Protein AF-A0A7V4KD65-F1 (afdb_monomer_lite)

Foldseek 3Di:
DEEAAEEQDDPHEDAECAAYEYAEEYQYEYEHNCNPAQAGKYKHQKYDHQWYHGHPEIDGDRDIGNGIWIFGDDPRHTDIDDDPCDDPHDRDD

Sequence (93 aa):
DVILVGNLHAGAEIVAGGSVVIFGRCQGTVRAGINEGRESVIIALSFEAPFVQISDLKGTFTEKFNHPVVLHVKAGRIEVGKYDSKIGGIELG

pLDDT: mean 91.79, std 14.56, range [46.72, 98.81]

Structure (mmCIF, N/CA/C/O backbone):
data_AF-A0A7V4KD65-F1
#
_entry.id   AF-A0A7V4KD65-F1
#
loop_
_atom_site.group_PDB
_atom_site.id
_atom_site.type_symbol
_atom_site.label_atom_id
_atom_site.label_alt_id
_atom_site.label_comp_id
_atom_site.label_asym_id
_atom_site.label_entity_id
_atom_site.label_seq_id
_atom_site.pdbx_PDB_ins_code
_atom_site.Cartn_x
_atom_site.Cartn_y
_atom_site.Cartn_z
_atom_site.occupancy
_atom_site.B_iso_or_equiv
_atom_site.auth_seq_id
_atom_site.auth_comp_id
_atom_site.auth_asym_id
_atom_site.auth_atom_id
_atom_site.pdbx_PDB_model_num
ATOM 1 N N . ASP A 1 1 ? -10.058 -9.127 -0.139 1.00 98.12 1 ASP A N 1
ATOM 2 C CA . ASP A 1 1 ? -8.628 -8.731 -0.237 1.00 98.12 1 ASP A CA 1
ATOM 3 C C . ASP A 1 1 ? -7.982 -9.124 -1.562 1.00 98.12 1 ASP A C 1
ATOM 5 O O . ASP A 1 1 ? -8.569 -9.893 -2.319 1.00 98.12 1 ASP A O 1
ATOM 9 N N . VAL A 1 2 ? -6.774 -8.611 -1.824 1.00 98.62 2 VAL A N 1
ATOM 10 C CA . VAL A 1 2 ? -5.872 -9.017 -2.921 1.00 98.62 2 VAL A CA 1
ATOM 11 C C . VAL A 1 2 ? -4.438 -9.125 -2.392 1.00 98.62 2 VAL A C 1
ATOM 13 O O . VAL A 1 2 ? -3.974 -8.246 -1.668 1.00 98.62 2 VAL A O 1
ATOM 16 N N . ILE A 1 3 ? -3.712 -10.172 -2.797 1.00 98.62 3 ILE A N 1
ATOM 17 C CA . ILE A 1 3 ? -2.274 -10.317 -2.536 1.00 98.62 3 ILE A CA 1
ATOM 18 C C . ILE A 1 3 ? -1.537 -10.396 -3.874 1.00 98.62 3 ILE A C 1
ATOM 20 O O . ILE A 1 3 ? -1.808 -11.281 -4.684 1.00 98.62 3 ILE A O 1
ATOM 24 N N . LEU A 1 4 ? -0.591 -9.484 -4.089 1.00 98.56 4 LEU A N 1
ATOM 25 C CA . LEU A 1 4 ? 0.354 -9.519 -5.200 1.00 98.56 4 LEU A CA 1
ATOM 26 C C . LEU A 1 4 ? 1.702 -10.041 -4.702 1.00 98.56 4 LEU A C 1
ATOM 28 O O . LEU A 1 4 ? 2.372 -9.391 -3.900 1.00 98.56 4 LEU A O 1
ATOM 32 N N . VAL A 1 5 ? 2.128 -11.187 -5.229 1.00 98.31 5 VAL A N 1
ATOM 33 C CA . VAL A 1 5 ? 3.495 -11.690 -5.057 1.00 98.31 5 VAL A CA 1
ATOM 34 C C . VAL A 1 5 ? 4.339 -11.160 -6.212 1.00 98.31 5 VAL A C 1
ATOM 36 O O . VAL A 1 5 ? 4.299 -11.697 -7.317 1.00 98.31 5 VAL A O 1
ATOM 39 N N . GLY A 1 6 ? 5.055 -10.063 -5.971 1.00 97.56 6 GLY A N 1
ATOM 40 C CA . GLY A 1 6 ? 5.830 -9.360 -6.990 1.00 97.56 6 GLY A CA 1
ATOM 41 C C . GLY A 1 6 ? 5.677 -7.844 -6.902 1.00 97.56 6 GLY A C 1
ATOM 42 O O . GLY A 1 6 ? 5.282 -7.294 -5.876 1.00 97.56 6 GLY A O 1
ATOM 43 N N . ASN A 1 7 ? 6.011 -7.161 -7.996 1.00 98.69 7 ASN A N 1
ATOM 44 C CA . ASN A 1 7 ? 6.015 -5.702 -8.065 1.00 98.69 7 ASN A CA 1
ATOM 45 C C . ASN A 1 7 ? 4.777 -5.175 -8.790 1.00 98.69 7 ASN A C 1
ATOM 47 O O . ASN A 1 7 ? 4.354 -5.735 -9.801 1.00 98.69 7 ASN A O 1
ATOM 51 N N . LEU A 1 8 ? 4.253 -4.046 -8.316 1.00 98.62 8 LEU A N 1
ATOM 52 C CA . LEU A 1 8 ? 3.244 -3.265 -9.019 1.00 98.62 8 LEU A CA 1
ATOM 53 C C . LEU A 1 8 ? 3.936 -2.103 -9.733 1.00 98.62 8 LEU A C 1
ATOM 55 O O . LEU A 1 8 ? 4.224 -1.075 -9.120 1.00 98.62 8 LEU A O 1
ATOM 59 N N . HIS A 1 9 ? 4.233 -2.273 -11.018 1.00 98.50 9 HIS A N 1
ATOM 60 C CA . HIS A 1 9 ? 4.939 -1.266 -11.811 1.00 98.50 9 HIS A CA 1
ATOM 61 C C . HIS A 1 9 ? 4.103 -0.006 -12.073 1.00 98.50 9 HIS A C 1
ATOM 63 O O . HIS A 1 9 ? 2.876 -0.007 -11.967 1.00 98.50 9 HIS A O 1
ATOM 69 N N . ALA A 1 10 ? 4.784 1.084 -12.436 1.00 98.06 10 ALA A N 1
ATOM 70 C CA . ALA A 1 10 ? 4.129 2.321 -12.845 1.00 98.06 10 ALA A CA 1
ATOM 71 C C . ALA A 1 10 ? 3.175 2.062 -14.027 1.00 98.06 10 ALA A C 1
ATOM 73 O O . ALA A 1 10 ? 3.514 1.338 -14.961 1.00 98.06 10 ALA A O 1
ATOM 74 N N . GLY A 1 11 ? 1.978 2.646 -13.971 1.00 96.75 11 GLY A N 1
ATOM 75 C CA . GLY A 1 11 ? 0.915 2.427 -14.958 1.00 96.75 11 GLY A CA 1
ATOM 76 C C . GLY A 1 11 ? 0.025 1.206 -14.693 1.00 96.75 11 GLY A C 1
ATOM 77 O O . GLY A 1 11 ? -1.038 1.114 -15.297 1.00 96.75 11 GLY A O 1
ATOM 78 N N . ALA A 1 12 ? 0.400 0.306 -13.776 1.00 98.19 12 ALA A N 1
ATOM 79 C CA . ALA A 1 12 ? -0.480 -0.771 -13.327 1.00 98.19 12 ALA A CA 1
ATOM 80 C C . ALA A 1 12 ? -1.445 -0.294 -12.226 1.00 98.19 12 ALA A C 1
ATOM 82 O O . ALA A 1 12 ? -1.151 0.656 -11.490 1.00 98.19 12 ALA A O 1
ATOM 83 N N . GLU A 1 13 ? -2.583 -0.977 -12.092 1.00 98.38 13 GLU A N 1
ATOM 84 C CA . GLU A 1 13 ? -3.604 -0.682 -11.085 1.00 98.38 13 GLU A CA 1
ATOM 85 C C . GLU A 1 13 ? -4.104 -1.963 -10.402 1.00 98.38 13 GLU A C 1
ATOM 87 O O . GLU A 1 13 ? -4.324 -2.983 -11.056 1.00 98.38 13 GLU A O 1
ATOM 92 N N . ILE A 1 14 ? -4.299 -1.895 -9.081 1.00 98.62 14 ILE A N 1
ATOM 93 C CA . ILE A 1 14 ? -5.042 -2.892 -8.299 1.00 98.62 14 ILE A CA 1
ATOM 94 C C . ILE A 1 14 ? -6.287 -2.223 -7.721 1.00 98.62 14 ILE A C 1
ATOM 96 O O . ILE A 1 14 ? -6.186 -1.178 -7.075 1.00 98.62 14 ILE A O 1
ATOM 100 N N . VAL A 1 15 ? -7.444 -2.864 -7.891 1.00 98.62 15 VAL A N 1
ATOM 101 C CA . VAL A 1 15 ? -8.709 -2.480 -7.253 1.00 98.62 15 VAL A CA 1
ATOM 102 C C . VAL A 1 15 ? -9.226 -3.660 -6.435 1.00 98.62 15 VAL A C 1
ATOM 104 O O . VAL A 1 15 ? -9.414 -4.749 -6.975 1.00 98.62 15 VAL A O 1
ATOM 107 N N . ALA A 1 16 ? -9.449 -3.454 -5.138 1.00 98.69 16 ALA A N 1
ATOM 108 C CA . ALA A 1 16 ? -9.873 -4.493 -4.206 1.00 98.69 16 ALA A CA 1
ATOM 109 C C . ALA A 1 16 ? -11.030 -4.029 -3.311 1.00 98.69 16 ALA A C 1
ATOM 111 O O . ALA A 1 16 ? -11.049 -2.904 -2.810 1.00 98.69 16 ALA A O 1
ATOM 112 N N . GLY A 1 17 ? -11.983 -4.935 -3.065 1.00 98.56 17 GLY A N 1
ATOM 113 C CA . GLY A 1 17 ? -13.071 -4.715 -2.105 1.00 98.56 17 GLY A CA 1
ATOM 114 C C . GLY A 1 17 ? -12.585 -4.554 -0.661 1.00 98.56 17 GLY A C 1
ATOM 115 O O . GLY A 1 17 ? -13.170 -3.769 0.078 1.00 98.56 17 GLY A O 1
ATOM 116 N N . GLY A 1 18 ? -11.503 -5.252 -0.309 1.00 98.44 18 GLY A N 1
ATOM 117 C CA . GLY A 1 18 ? -10.852 -5.221 1.003 1.00 98.44 18 GLY A CA 1
ATOM 118 C C . GLY A 1 18 ? -9.426 -4.681 0.928 1.00 98.44 18 GLY A C 1
ATOM 119 O O . GLY A 1 18 ? -9.118 -3.819 0.099 1.00 98.44 18 GLY A O 1
ATOM 120 N N . SER A 1 19 ? -8.542 -5.227 1.752 1.00 98.69 19 SER A N 1
ATOM 121 C CA . SER A 1 19 ? -7.132 -4.843 1.840 1.00 98.69 19 SER A CA 1
ATOM 122 C C . SER A 1 19 ? -6.296 -5.337 0.656 1.00 98.69 19 SER A C 1
ATOM 124 O O . SER A 1 19 ? -6.655 -6.286 -0.053 1.00 98.69 19 SER A O 1
ATOM 126 N N . VAL A 1 20 ? -5.146 -4.692 0.452 1.00 98.81 20 VAL A N 1
ATOM 127 C CA . VAL A 1 20 ? -4.165 -5.045 -0.582 1.00 98.81 20 VAL A CA 1
ATOM 128 C C . VAL A 1 20 ? -2.798 -5.261 0.054 1.00 98.81 20 VAL A C 1
ATOM 130 O O . VAL A 1 20 ? -2.290 -4.391 0.757 1.00 98.81 20 VAL A O 1
ATOM 133 N N . VAL A 1 21 ? -2.165 -6.396 -0.237 1.00 98.62 21 VAL A N 1
ATOM 134 C CA . VAL A 1 21 ? -0.771 -6.665 0.144 1.00 98.62 21 VAL A CA 1
ATOM 135 C C . VAL A 1 21 ? 0.069 -6.839 -1.112 1.00 98.62 21 VAL A C 1
ATOM 137 O O . VAL A 1 21 ? -0.221 -7.689 -1.949 1.00 98.62 21 VAL A O 1
ATOM 140 N N . ILE A 1 22 ? 1.129 -6.049 -1.236 1.00 98.69 22 ILE A N 1
ATOM 141 C CA . ILE A 1 22 ? 2.115 -6.123 -2.310 1.00 98.69 22 ILE A CA 1
ATOM 142 C C . ILE A 1 22 ? 3.417 -6.608 -1.689 1.00 98.69 22 ILE A C 1
ATOM 144 O O . ILE A 1 22 ? 4.130 -5.867 -1.010 1.00 98.69 22 ILE A O 1
ATOM 148 N N . PHE A 1 23 ? 3.746 -7.871 -1.931 1.00 97.38 23 PHE A N 1
ATOM 149 C CA . PHE A 1 23 ? 4.985 -8.486 -1.469 1.00 97.38 23 PHE A CA 1
ATOM 150 C C . PHE A 1 23 ? 6.153 -8.100 -2.397 1.00 97.38 23 PHE A C 1
ATOM 152 O O . PHE A 1 23 ? 6.795 -8.943 -3.020 1.00 97.38 23 PHE A O 1
ATOM 159 N N . GLY A 1 24 ? 6.376 -6.791 -2.538 1.00 97.12 24 GLY A N 1
ATOM 160 C CA . GLY A 1 24 ? 7.341 -6.188 -3.453 1.00 97.12 24 GLY A CA 1
ATOM 161 C C . GLY A 1 24 ? 7.227 -4.663 -3.502 1.00 97.12 24 GLY A C 1
ATOM 162 O O . GLY A 1 24 ? 6.767 -4.027 -2.548 1.00 97.12 24 GLY A O 1
ATOM 163 N N . ARG A 1 25 ? 7.669 -4.071 -4.616 1.00 98.44 25 ARG A N 1
ATOM 164 C CA . ARG A 1 25 ? 7.666 -2.618 -4.839 1.00 98.44 25 ARG A CA 1
ATOM 165 C C . ARG A 1 25 ? 6.340 -2.142 -5.430 1.00 98.44 25 ARG A C 1
ATOM 167 O O . ARG A 1 25 ? 5.898 -2.659 -6.4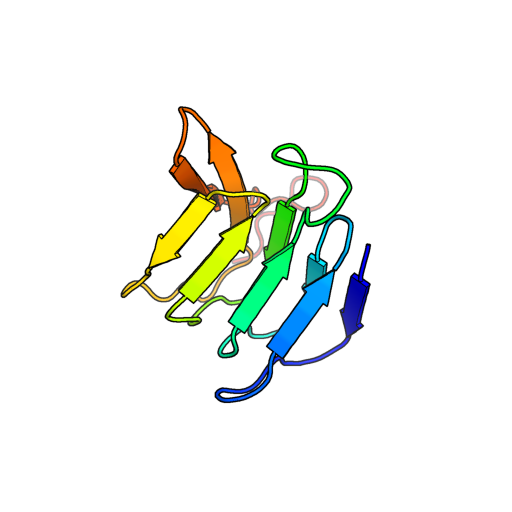55 1.00 98.44 25 ARG A O 1
ATOM 174 N N . CYS A 1 26 ? 5.757 -1.107 -4.836 1.00 98.62 26 CYS A N 1
ATOM 175 C CA . CYS A 1 26 ? 4.538 -0.452 -5.299 1.00 98.62 26 CYS A CA 1
ATOM 176 C C . CYS A 1 26 ? 4.852 0.893 -5.973 1.00 98.62 26 CYS A C 1
ATOM 178 O O . CYS A 1 26 ? 5.184 1.860 -5.295 1.00 98.62 26 CYS A O 1
ATOM 180 N N . GLN A 1 27 ? 4.731 0.957 -7.298 1.00 98.44 27 GLN A N 1
ATOM 181 C CA . GLN A 1 27 ? 4.853 2.173 -8.120 1.00 98.44 27 GLN A CA 1
ATOM 182 C C . GLN A 1 27 ? 3.528 2.542 -8.813 1.00 98.44 27 GLN A C 1
ATOM 184 O O . GLN A 1 27 ? 3.335 3.691 -9.208 1.00 98.44 27 GLN A O 1
ATOM 189 N N . GLY A 1 28 ? 2.639 1.562 -9.005 1.00 98.31 28 GLY A N 1
ATOM 190 C CA . GLY A 1 28 ? 1.320 1.737 -9.613 1.00 98.31 28 GLY A CA 1
ATOM 191 C C . GLY A 1 28 ? 0.249 2.251 -8.648 1.00 98.31 28 GLY A C 1
ATOM 192 O O . GLY A 1 28 ? 0.521 2.559 -7.491 1.00 98.31 28 GLY A O 1
ATOM 193 N N . THR A 1 29 ? -0.986 2.343 -9.138 1.00 98.50 29 THR A N 1
ATOM 194 C CA . THR A 1 29 ? -2.137 2.820 -8.356 1.00 98.50 29 THR A CA 1
ATOM 195 C C . THR A 1 29 ? -2.776 1.680 -7.568 1.00 98.50 29 THR A C 1
ATOM 197 O O . THR A 1 29 ? -2.992 0.593 -8.101 1.00 98.50 29 THR A O 1
ATOM 200 N N . VAL A 1 30 ? -3.135 1.936 -6.310 1.00 98.75 30 VAL A N 1
ATOM 201 C CA . VAL A 1 30 ? -3.865 0.972 -5.476 1.00 98.75 30 VAL A CA 1
ATOM 202 C C . VAL A 1 30 ? -5.148 1.600 -4.952 1.00 98.75 30 VAL A C 1
ATOM 204 O O . VAL A 1 30 ? -5.112 2.674 -4.348 1.00 98.75 30 VAL A O 1
ATOM 207 N N . ARG A 1 31 ? -6.275 0.916 -5.159 1.00 98.75 31 ARG A N 1
ATOM 208 C CA . ARG A 1 31 ? -7.577 1.242 -4.567 1.00 98.75 31 ARG A CA 1
ATOM 209 C C . ARG A 1 31 ? -8.044 0.073 -3.707 1.00 98.75 31 ARG A C 1
ATOM 211 O O . ARG A 1 31 ? -8.380 -0.983 -4.237 1.00 98.75 31 ARG A O 1
ATOM 218 N N . ALA A 1 32 ? -8.047 0.264 -2.396 1.00 98.81 32 ALA A N 1
ATOM 219 C CA . ALA A 1 32 ? -8.465 -0.728 -1.411 1.00 98.81 32 ALA A CA 1
ATOM 220 C C . ALA A 1 32 ? -9.761 -0.300 -0.709 1.00 98.81 32 ALA A C 1
ATOM 222 O O . ALA A 1 32 ? -10.161 0.868 -0.767 1.00 98.81 32 ALA A O 1
ATOM 223 N N . GLY A 1 33 ? -10.408 -1.239 -0.023 1.00 98.44 33 GLY A N 1
ATOM 224 C CA . GLY A 1 33 ? -11.576 -0.959 0.812 1.00 98.44 33 GLY A CA 1
ATOM 225 C C . GLY A 1 33 ? -12.795 -0.460 0.043 1.00 98.44 33 GLY A C 1
ATOM 226 O O . GLY A 1 33 ? -13.582 0.300 0.601 1.00 98.44 33 GLY A O 1
ATOM 227 N N . ILE A 1 34 ? -12.959 -0.848 -1.229 1.00 98.00 34 ILE A N 1
ATOM 228 C CA . ILE A 1 34 ? -14.126 -0.441 -2.034 1.00 98.00 34 ILE A CA 1
ATOM 229 C C . ILE A 1 34 ? -15.442 -0.924 -1.399 1.00 98.00 34 ILE A C 1
ATOM 231 O O . ILE A 1 34 ? -16.443 -0.216 -1.475 1.00 98.00 34 ILE A O 1
ATOM 235 N N . ASN A 1 35 ? -15.425 -2.088 -0.739 1.00 97.12 35 ASN A N 1
ATOM 236 C CA . ASN A 1 35 ? -16.589 -2.666 -0.063 1.00 97.12 35 ASN A CA 1
ATOM 237 C C . ASN A 1 35 ? -16.434 -2.656 1.465 1.00 97.12 35 ASN A C 1
ATOM 239 O O . ASN A 1 35 ? -17.384 -2.348 2.176 1.00 97.12 35 ASN A O 1
ATOM 243 N N . GLU A 1 36 ? -15.247 -2.993 1.975 1.00 96.69 36 GLU A N 1
ATOM 244 C CA . GLU A 1 36 ? -14.984 -3.144 3.416 1.00 96.69 36 GLU A CA 1
ATOM 245 C C . GLU A 1 36 ? -14.674 -1.808 4.113 1.00 96.69 36 GLU A C 1
ATOM 247 O O . GLU A 1 36 ? -14.611 -1.728 5.339 1.00 96.69 36 GLU A O 1
ATOM 252 N N . GLY A 1 37 ? -14.531 -0.729 3.341 1.00 96.75 37 GLY A N 1
ATOM 253 C CA . GLY A 1 37 ? -14.433 0.623 3.864 1.00 96.75 37 GLY A CA 1
ATOM 254 C C . GLY A 1 37 ? -13.071 0.956 4.473 1.00 96.75 37 GLY A C 1
ATOM 255 O O . GLY A 1 37 ? -12.023 0.446 4.076 1.00 96.75 37 GLY A O 1
ATOM 256 N N . ARG A 1 38 ? -13.080 1.909 5.410 1.00 97.81 38 ARG A N 1
ATOM 257 C CA . ARG A 1 38 ? -11.874 2.595 5.908 1.00 97.81 38 ARG A CA 1
ATOM 258 C C . ARG A 1 38 ? -10.967 1.736 6.799 1.00 97.81 38 ARG A C 1
ATOM 260 O O . ARG A 1 38 ? -9.848 2.157 7.063 1.00 97.81 38 ARG A O 1
ATOM 267 N N . GLU A 1 39 ? -11.427 0.560 7.222 1.00 96.62 39 GLU A N 1
ATOM 268 C CA . GLU A 1 39 ? -10.628 -0.411 7.987 1.00 96.62 39 GLU A CA 1
ATOM 269 C C . GLU A 1 39 ? -9.633 -1.184 7.099 1.00 96.62 39 GLU A C 1
ATOM 271 O O . GLU A 1 39 ? -8.708 -1.819 7.602 1.00 96.62 39 GLU A O 1
ATOM 276 N N . SER A 1 40 ? -9.797 -1.133 5.770 1.00 98.25 40 SER A N 1
ATOM 277 C CA . SER A 1 40 ? -8.860 -1.760 4.835 1.00 98.25 40 SER A CA 1
ATOM 278 C C . SER A 1 40 ? -7.495 -1.074 4.831 1.00 98.25 40 SER A C 1
ATOM 280 O O . SER A 1 40 ? -7.381 0.144 4.986 1.00 98.25 40 SER A O 1
ATOM 282 N N . VAL A 1 41 ? -6.453 -1.857 4.563 1.00 98.25 41 VAL A N 1
ATOM 283 C CA . VAL A 1 41 ? -5.066 -1.378 4.514 1.00 98.25 41 VAL A CA 1
ATOM 284 C C . VAL A 1 41 ? -4.399 -1.688 3.180 1.00 98.25 41 VAL A C 1
ATOM 286 O O . VAL A 1 41 ? -4.811 -2.590 2.445 1.00 98.25 41 VAL A O 1
ATOM 289 N N . ILE A 1 42 ? -3.336 -0.945 2.876 1.00 98.50 42 ILE A N 1
ATOM 290 C CA . ILE A 1 42 ? -2.420 -1.249 1.774 1.00 98.50 42 ILE A CA 1
ATOM 291 C C . ILE A 1 42 ? -1.036 -1.494 2.369 1.00 98.50 42 ILE A C 1
ATOM 293 O O . ILE A 1 42 ? -0.485 -0.620 3.033 1.00 98.50 42 ILE A O 1
ATOM 297 N N . ILE A 1 43 ? -0.464 -2.669 2.124 1.00 98.19 43 ILE A N 1
ATOM 298 C CA . ILE A 1 43 ? 0.866 -3.048 2.612 1.00 98.19 43 ILE A CA 1
ATOM 299 C C . ILE A 1 43 ? 1.798 -3.209 1.416 1.00 98.19 43 ILE A C 1
ATOM 301 O O . ILE A 1 43 ? 1.436 -3.868 0.443 1.00 98.19 43 ILE A O 1
ATOM 305 N N . ALA A 1 44 ? 2.999 -2.639 1.486 1.00 97.50 44 ALA A N 1
ATOM 306 C CA . ALA A 1 44 ? 4.038 -2.835 0.476 1.00 97.50 44 ALA A CA 1
ATOM 307 C C . ALA A 1 44 ? 5.416 -2.970 1.131 1.00 97.50 44 ALA A C 1
ATOM 309 O O . ALA A 1 44 ? 5.677 -2.315 2.137 1.00 97.50 44 ALA A O 1
ATOM 310 N N . LEU A 1 45 ? 6.311 -3.779 0.550 1.00 96.38 45 LEU A N 1
ATOM 311 C CA . LEU A 1 45 ? 7.705 -3.887 1.018 1.00 96.38 45 LEU A CA 1
ATOM 312 C C . LEU A 1 45 ? 8.547 -2.662 0.629 1.00 96.38 45 LEU A C 1
ATOM 314 O O . LEU A 1 45 ? 9.546 -2.364 1.275 1.00 96.38 45 LEU A O 1
ATOM 318 N N . SER A 1 46 ? 8.142 -1.959 -0.430 1.00 96.31 46 SER A N 1
ATOM 319 C CA . SER A 1 46 ? 8.635 -0.633 -0.798 1.00 96.31 46 SER A CA 1
ATOM 320 C C . SER A 1 46 ? 7.526 0.138 -1.514 1.00 96.31 46 SER A C 1
ATOM 322 O O . SER A 1 46 ? 6.765 -0.444 -2.291 1.00 96.31 46 SER A O 1
ATOM 324 N N . PHE A 1 47 ? 7.430 1.441 -1.268 1.00 97.75 47 PHE A N 1
ATOM 325 C CA . PHE A 1 47 ? 6.356 2.295 -1.761 1.00 97.75 47 PHE A CA 1
ATOM 326 C C . PHE A 1 47 ? 6.912 3.544 -2.451 1.00 97.75 47 PHE A C 1
ATOM 328 O O . PHE A 1 47 ? 7.643 4.330 -1.854 1.00 97.75 47 PHE A O 1
ATOM 335 N N . GLU A 1 48 ? 6.542 3.728 -3.715 1.00 98.06 48 GLU A N 1
ATOM 336 C CA . GLU A 1 48 ? 6.866 4.886 -4.559 1.00 98.06 48 GLU A CA 1
ATOM 337 C C . GLU A 1 48 ? 5.632 5.367 -5.349 1.00 98.06 48 GLU A C 1
ATOM 339 O O . GLU A 1 48 ? 5.762 6.142 -6.297 1.00 98.06 48 GLU A O 1
ATOM 344 N N . ALA A 1 49 ? 4.439 4.858 -5.021 1.00 97.81 49 ALA A N 1
ATOM 345 C CA . ALA A 1 49 ? 3.227 5.157 -5.765 1.00 97.81 49 ALA A CA 1
ATOM 346 C C . ALA A 1 49 ? 2.800 6.614 -5.534 1.00 97.81 49 ALA A C 1
ATOM 348 O O . ALA A 1 49 ? 2.671 7.037 -4.384 1.00 97.81 49 ALA A O 1
ATOM 349 N N . PRO A 1 50 ? 2.513 7.381 -6.602 1.00 95.38 50 PRO A N 1
ATOM 350 C CA . PRO A 1 50 ? 2.134 8.783 -6.462 1.00 95.38 50 PRO A CA 1
ATOM 351 C C . PRO A 1 50 ? 0.725 8.948 -5.882 1.00 95.38 50 PRO A C 1
ATOM 353 O O . PRO A 1 50 ? 0.394 10.014 -5.371 1.00 95.38 50 PRO A O 1
ATOM 356 N N . PHE A 1 51 ? -0.113 7.913 -5.974 1.00 98.12 51 PHE A N 1
ATOM 357 C CA . PHE A 1 51 ? -1.518 7.961 -5.599 1.00 98.12 51 PHE A CA 1
ATOM 358 C C . PHE A 1 51 ? -2.006 6.615 -5.057 1.00 98.12 51 PHE A C 1
ATOM 360 O O . PHE A 1 51 ? -1.728 5.565 -5.641 1.00 98.12 51 PHE A O 1
ATOM 367 N N . VAL A 1 52 ? -2.808 6.663 -3.992 1.00 98.38 52 VAL A N 1
ATOM 368 C CA . VAL A 1 52 ? -3.622 5.530 -3.530 1.00 98.38 52 VAL A CA 1
ATOM 369 C C . VAL A 1 52 ? -5.012 5.981 -3.084 1.00 98.38 52 VAL A C 1
ATOM 371 O O . VAL A 1 52 ? -5.250 7.159 -2.803 1.00 98.38 52 VAL A O 1
ATOM 374 N N . GLN A 1 53 ? -5.927 5.024 -2.972 1.00 98.75 53 GLN A N 1
ATOM 375 C CA . GLN A 1 53 ? -7.255 5.207 -2.401 1.00 98.75 53 GLN A CA 1
ATOM 376 C C . GLN A 1 53 ? -7.551 4.107 -1.376 1.00 98.75 53 GLN A C 1
ATOM 378 O O . GLN A 1 53 ? -7.283 2.933 -1.635 1.00 98.75 53 GLN A O 1
ATOM 383 N N . ILE A 1 54 ? -8.152 4.484 -0.247 1.00 98.69 54 ILE A N 1
ATOM 384 C CA . ILE A 1 54 ? -8.748 3.554 0.719 1.00 98.69 54 ILE A CA 1
ATOM 385 C C . ILE A 1 54 ? -10.174 4.030 0.990 1.00 98.69 54 ILE A C 1
ATOM 387 O O . ILE A 1 54 ? -10.365 5.139 1.498 1.00 98.69 54 ILE A O 1
ATOM 391 N N . SER A 1 55 ? -11.172 3.212 0.649 1.00 98.38 55 SER A N 1
ATOM 392 C CA . SER A 1 55 ? -12.587 3.604 0.697 1.00 98.38 55 SER A CA 1
ATOM 393 C C . SER A 1 55 ? -12.820 4.881 -0.124 1.00 98.38 55 SER A C 1
ATOM 395 O O . SER A 1 55 ? -12.552 4.921 -1.322 1.00 98.38 55 SER A O 1
ATOM 397 N N . ASP A 1 56 ? -13.278 5.950 0.508 1.00 98.12 56 ASP A N 1
ATOM 398 C CA . ASP A 1 56 ? -13.586 7.255 -0.062 1.00 98.12 56 ASP A CA 1
ATOM 399 C C . ASP A 1 56 ? -12.409 8.242 0.022 1.00 98.12 56 ASP A C 1
ATOM 401 O O . ASP A 1 56 ? -12.461 9.326 -0.564 1.00 98.12 56 ASP A O 1
ATOM 405 N N . LEU A 1 57 ? -11.330 7.872 0.717 1.00 98.44 57 LEU A N 1
ATOM 406 C CA . LEU A 1 57 ? -10.168 8.727 0.930 1.00 98.44 57 LEU A CA 1
ATOM 407 C C . LEU A 1 57 ? -9.113 8.504 -0.148 1.00 98.44 57 LEU A C 1
ATOM 409 O O . LEU A 1 57 ? -8.771 7.376 -0.496 1.00 98.44 57 LEU A O 1
ATOM 413 N N . LYS A 1 58 ? -8.565 9.611 -0.646 1.00 98.25 58 LYS A N 1
ATOM 414 C CA . LYS A 1 58 ? -7.505 9.647 -1.653 1.00 98.25 58 LYS A CA 1
ATOM 415 C C . LYS A 1 58 ? -6.237 10.210 -1.024 1.00 98.25 58 LYS A C 1
ATOM 417 O O . LYS A 1 58 ? -6.293 11.237 -0.351 1.00 98.25 58 LYS A O 1
ATOM 422 N N . GLY A 1 59 ? -5.110 9.551 -1.257 1.00 97.19 59 GLY A N 1
ATOM 423 C CA . GLY A 1 59 ? -3.791 9.978 -0.799 1.00 97.19 59 GLY A CA 1
ATOM 424 C C . GLY A 1 59 ? -2.878 10.235 -1.989 1.00 97.19 59 GLY A C 1
ATOM 425 O O . GLY A 1 59 ? -2.903 9.485 -2.961 1.00 97.19 59 GLY A O 1
ATOM 426 N N . THR A 1 60 ? -2.089 11.304 -1.921 1.00 97.00 60 THR A N 1
ATOM 427 C CA . THR A 1 60 ? -1.040 11.622 -2.899 1.00 97.00 60 THR A CA 1
ATOM 428 C C . THR A 1 60 ? 0.290 11.686 -2.168 1.00 97.00 60 THR A C 1
ATOM 430 O O . THR A 1 60 ? 0.353 12.253 -1.077 1.00 97.00 60 THR A O 1
ATOM 433 N N . PHE A 1 61 ? 1.332 11.104 -2.751 1.00 95.19 61 PHE A N 1
ATOM 434 C CA . PHE A 1 61 ? 2.626 10.933 -2.097 1.00 95.19 61 PHE A CA 1
ATOM 435 C C . PHE A 1 61 ? 3.754 11.378 -3.024 1.00 95.19 61 PHE A C 1
ATOM 437 O O . PHE A 1 61 ? 3.749 11.089 -4.219 1.00 95.19 61 PHE A O 1
ATOM 444 N N . THR A 1 62 ? 4.733 12.077 -2.457 1.00 93.94 62 THR A N 1
ATOM 445 C CA . THR A 1 62 ? 6.000 12.423 -3.123 1.00 93.94 62 THR A CA 1
ATOM 446 C C . THR A 1 62 ? 7.192 11.705 -2.495 1.00 93.94 62 THR A C 1
ATOM 448 O O . THR A 1 62 ? 8.246 11.591 -3.116 1.00 93.94 62 THR A O 1
ATOM 451 N N . GLU A 1 63 ? 7.034 11.236 -1.257 1.00 94.19 63 GLU A N 1
ATOM 452 C CA . GLU A 1 63 ? 8.044 10.484 -0.521 1.00 94.19 63 GLU A CA 1
ATOM 453 C C . GLU A 1 63 ? 8.145 9.049 -1.039 1.00 94.19 63 GLU A C 1
ATOM 455 O O . GLU A 1 63 ? 7.164 8.454 -1.492 1.00 94.19 63 GLU A O 1
ATOM 460 N N . LYS A 1 64 ? 9.352 8.489 -0.953 1.00 95.94 64 LYS A N 1
ATOM 461 C CA . LYS A 1 64 ? 9.636 7.101 -1.310 1.00 95.94 64 LYS A CA 1
ATOM 462 C C . LYS A 1 64 ? 10.069 6.348 -0.068 1.00 95.94 64 LYS A C 1
ATOM 464 O O . LYS A 1 64 ? 10.987 6.780 0.625 1.00 95.94 64 LYS A O 1
ATOM 469 N N . PHE A 1 65 ? 9.458 5.195 0.158 1.00 94.94 65 PHE A N 1
ATOM 470 C CA . PHE A 1 65 ? 9.795 4.304 1.258 1.00 94.94 65 PHE A CA 1
ATOM 471 C C . PHE A 1 65 ? 10.464 3.052 0.694 1.00 94.94 65 PHE A C 1
ATOM 473 O O . PHE A 1 65 ? 9.885 2.301 -0.094 1.00 94.94 65 PHE A O 1
ATOM 480 N N . ASN A 1 66 ? 11.713 2.830 1.085 1.00 94.44 66 ASN A N 1
ATOM 481 C CA . ASN A 1 66 ? 12.518 1.661 0.726 1.00 94.44 66 ASN A CA 1
ATOM 482 C C . ASN A 1 66 ? 12.484 0.566 1.809 1.00 94.44 66 ASN A C 1
ATOM 484 O O . ASN A 1 66 ? 13.333 -0.318 1.813 1.00 94.44 66 ASN A O 1
ATOM 488 N N . HIS A 1 67 ? 11.507 0.635 2.710 1.00 91.25 67 HIS A N 1
ATOM 489 C CA . HIS A 1 67 ? 11.233 -0.344 3.755 1.00 91.25 67 HIS A CA 1
ATOM 490 C C . HIS A 1 67 ? 9.735 -0.688 3.760 1.00 91.25 67 HIS A C 1
AT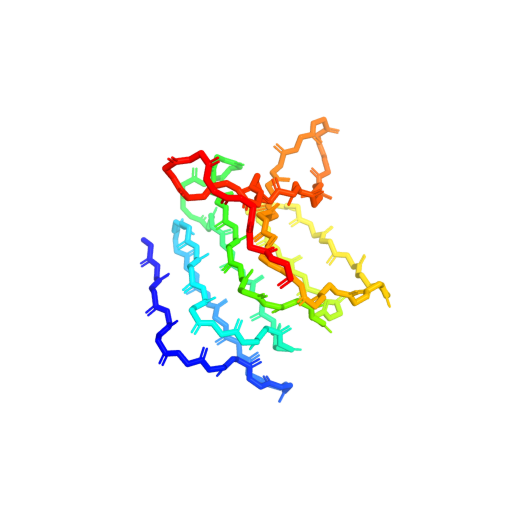OM 492 O O . HIS A 1 67 ? 8.940 0.071 3.191 1.00 91.25 67 HIS A O 1
ATOM 498 N N . PRO A 1 68 ? 9.323 -1.780 4.431 1.00 95.06 68 PRO A N 1
ATOM 499 C CA . PRO A 1 68 ? 7.918 -2.130 4.524 1.00 95.06 68 PRO A CA 1
ATOM 500 C C . PRO A 1 68 ? 7.088 -1.025 5.181 1.00 95.06 68 PRO A C 1
ATOM 502 O O . PRO A 1 68 ? 7.48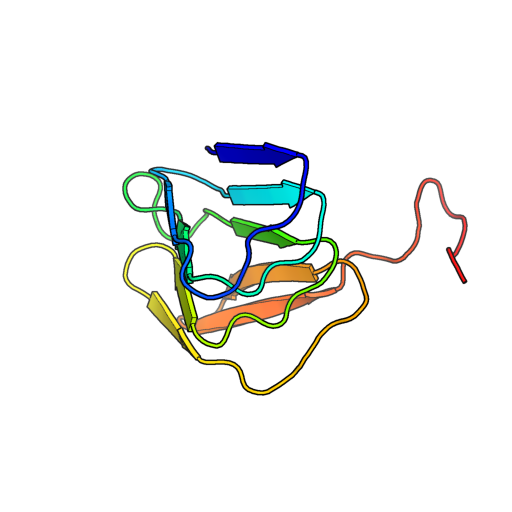8 -0.433 6.191 1.00 95.06 68 PRO A O 1
ATOM 505 N N . VAL A 1 69 ? 5.930 -0.750 4.592 1.00 95.25 69 VAL A N 1
ATOM 506 C CA . VAL A 1 69 ? 4.983 0.266 5.055 1.00 95.25 69 VAL A CA 1
ATOM 507 C C . VAL A 1 69 ? 3.566 -0.277 5.066 1.00 95.25 69 VAL A C 1
ATOM 509 O O . VAL A 1 69 ? 3.204 -1.137 4.259 1.00 95.25 69 VAL A O 1
ATOM 512 N N . VAL A 1 70 ? 2.760 0.278 5.967 1.00 96.94 70 VAL A N 1
ATOM 513 C CA . VAL A 1 70 ? 1.315 0.062 6.017 1.00 96.94 70 VAL A CA 1
ATOM 514 C C . VAL A 1 70 ? 0.639 1.408 5.823 1.00 96.94 70 VAL A C 1
ATOM 516 O O . VAL A 1 70 ? 0.789 2.305 6.648 1.00 96.94 70 VAL A O 1
ATOM 519 N N . LEU A 1 71 ? -0.106 1.562 4.738 1.00 97.75 71 LEU A N 1
ATOM 520 C CA . LEU A 1 71 ? -0.983 2.704 4.538 1.00 97.75 71 LEU A CA 1
ATOM 521 C C . LEU A 1 71 ? -2.352 2.354 5.113 1.00 97.75 71 LEU A C 1
ATOM 523 O O . LEU A 1 71 ? -2.938 1.329 4.755 1.00 97.75 71 LEU A O 1
ATOM 527 N N . HIS A 1 72 ? -2.853 3.206 6.000 1.00 97.56 72 HIS A N 1
ATOM 528 C CA . HIS A 1 72 ? -4.126 2.995 6.680 1.00 97.56 72 HIS A CA 1
ATOM 529 C C . HIS A 1 72 ? -4.833 4.323 6.942 1.00 97.56 72 HIS A C 1
ATOM 531 O O . HIS A 1 72 ? -4.218 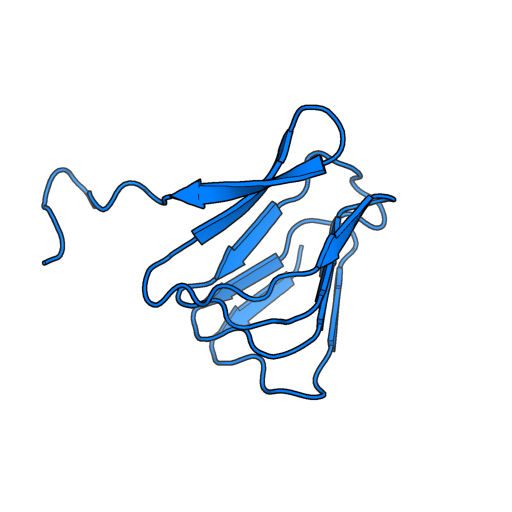5.392 6.926 1.00 97.56 72 HIS A O 1
ATOM 537 N N . VAL A 1 73 ? -6.141 4.265 7.182 1.00 97.56 73 VAL A N 1
ATOM 538 C CA . VAL A 1 73 ? -6.911 5.462 7.515 1.00 97.56 73 VAL A CA 1
ATOM 539 C C . VAL A 1 73 ? -6.746 5.792 8.993 1.00 97.56 73 VAL A C 1
ATOM 541 O O . VAL A 1 73 ? -6.973 4.956 9.866 1.00 97.56 73 VAL A O 1
ATOM 544 N N . LYS A 1 74 ? -6.404 7.046 9.284 1.00 94.81 74 LYS A N 1
ATOM 545 C CA . LYS A 1 74 ? -6.404 7.596 10.640 1.00 94.81 74 LYS A CA 1
ATOM 546 C C . LYS A 1 74 ? -6.758 9.074 10.602 1.00 94.81 74 LYS A C 1
ATOM 548 O O . LYS A 1 74 ? -6.320 9.802 9.721 1.00 94.81 74 LYS A O 1
ATOM 553 N N . ALA A 1 75 ? -7.621 9.510 11.521 1.00 92.75 75 ALA A N 1
ATOM 554 C CA . ALA A 1 75 ? -8.092 10.898 11.606 1.00 92.75 75 ALA A CA 1
ATOM 555 C C . ALA A 1 75 ? -8.565 11.490 10.252 1.00 92.75 75 ALA A C 1
ATOM 557 O O . ALA A 1 75 ? -8.280 12.644 9.928 1.00 92.75 75 ALA A O 1
ATOM 558 N N . GLY A 1 76 ? -9.268 10.683 9.442 1.00 94.25 76 GLY A N 1
ATOM 559 C CA . GLY A 1 76 ? -9.852 11.109 8.162 1.00 94.25 76 GLY A CA 1
ATOM 560 C C . GLY A 1 76 ? -8.859 11.302 7.011 1.00 94.25 76 GLY A C 1
ATOM 561 O O . GLY A 1 76 ? -9.232 11.871 5.989 1.00 94.25 76 GLY A O 1
ATOM 562 N N . ARG A 1 77 ? -7.612 10.840 7.148 1.00 95.88 77 ARG A N 1
ATOM 563 C CA . ARG A 1 77 ? -6.593 10.853 6.088 1.00 95.88 77 ARG A CA 1
ATOM 564 C C . ARG A 1 77 ? -5.894 9.498 6.001 1.00 95.88 77 ARG A C 1
ATOM 566 O O . ARG A 1 77 ? -6.006 8.684 6.914 1.00 95.88 77 ARG A O 1
ATOM 573 N N . ILE A 1 78 ? -5.175 9.266 4.908 1.00 97.62 78 ILE A N 1
ATOM 574 C CA . ILE A 1 78 ? -4.300 8.098 4.774 1.00 97.62 78 ILE A CA 1
ATOM 575 C C . ILE A 1 78 ? -2.955 8.449 5.418 1.00 97.62 78 ILE A C 1
ATOM 577 O O . ILE A 1 78 ? -2.296 9.394 4.985 1.00 97.62 78 ILE A O 1
ATOM 581 N N . GLU A 1 79 ? -2.572 7.712 6.457 1.00 95.56 79 GLU A N 1
ATOM 582 C CA . GLU A 1 79 ? -1.264 7.807 7.114 1.00 95.56 79 GLU A CA 1
ATOM 583 C C . GLU A 1 79 ? -0.380 6.625 6.697 1.00 95.56 79 GLU A C 1
ATOM 585 O O . GLU A 1 79 ? -0.874 5.540 6.384 1.00 95.56 79 GLU A O 1
ATOM 590 N N . VAL A 1 80 ? 0.938 6.841 6.706 1.00 94.94 80 VAL A N 1
ATOM 591 C CA . VAL A 1 80 ? 1.938 5.790 6.479 1.00 94.94 80 VAL A CA 1
ATOM 592 C C . VAL A 1 80 ? 2.478 5.346 7.835 1.00 94.94 80 VAL A C 1
ATOM 594 O O . VAL A 1 80 ? 3.214 6.075 8.500 1.00 94.94 80 VAL A O 1
ATOM 597 N N . GLY A 1 81 ? 2.100 4.145 8.255 1.00 88.19 81 GLY A N 1
ATOM 598 C CA . GLY A 1 81 ? 2.675 3.465 9.405 1.00 88.19 81 GLY A CA 1
ATOM 599 C C . GLY A 1 81 ? 3.977 2.758 9.033 1.00 88.19 81 GLY A C 1
ATOM 600 O O . GLY A 1 81 ? 4.101 2.168 7.954 1.00 88.19 81 GLY A O 1
ATOM 601 N N . LYS A 1 82 ? 4.947 2.781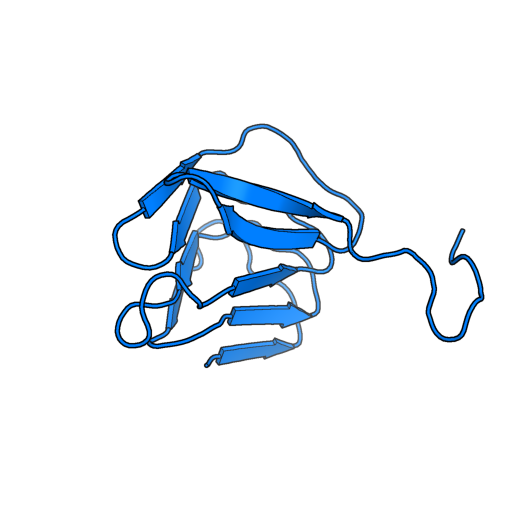 9.952 1.00 72.38 82 LYS A N 1
ATOM 602 C CA . LYS A 1 82 ? 6.109 1.892 9.879 1.00 72.38 82 LYS A CA 1
ATOM 603 C C . LYS A 1 82 ? 5.678 0.490 10.289 1.00 72.38 82 LYS A C 1
ATOM 605 O O . LYS A 1 82 ? 5.012 0.327 11.309 1.00 72.38 82 LYS A O 1
ATOM 610 N N . TYR A 1 83 ? 6.090 -0.508 9.520 1.00 65.94 83 TYR A N 1
ATOM 611 C CA . TYR A 1 83 ? 6.134 -1.868 10.034 1.00 65.94 83 TYR A CA 1
ATOM 612 C C . TYR A 1 83 ? 7.306 -1.932 11.022 1.00 65.94 83 TYR A C 1
ATOM 614 O O . TYR A 1 83 ? 8.412 -1.526 10.663 1.00 65.94 83 TYR A O 1
ATOM 622 N N . ASP A 1 84 ? 7.061 -2.344 12.270 1.00 63.53 84 ASP A N 1
ATOM 623 C CA . ASP A 1 84 ? 8.135 -2.545 13.251 1.00 63.53 84 ASP A CA 1
ATOM 624 C C . ASP A 1 84 ? 9.171 -3.481 12.616 1.00 63.53 84 ASP A C 1
ATOM 626 O O . ASP A 1 84 ? 8.838 -4.567 12.140 1.00 63.53 84 ASP A O 1
ATOM 630 N N . SER A 1 85 ? 10.426 -3.044 12.547 1.00 54.66 85 SER A N 1
ATOM 631 C CA . SER A 1 85 ? 11.542 -3.739 11.890 1.00 54.66 85 SER A CA 1
ATOM 632 C C . SER A 1 85 ? 11.972 -5.012 12.628 1.00 54.66 85 SER A C 1
ATOM 634 O O . SER A 1 85 ? 13.062 -5.536 12.399 1.00 54.66 85 SER A O 1
ATOM 636 N N . LYS A 1 86 ? 11.108 -5.517 13.510 1.00 52.19 86 LYS A N 1
ATOM 637 C CA . LYS A 1 86 ? 11.306 -6.671 14.367 1.00 52.19 86 LYS A CA 1
ATOM 638 C C . LYS A 1 86 ? 10.444 -7.820 13.879 1.00 52.19 86 LYS A C 1
ATOM 640 O O . LYS A 1 86 ? 9.237 -7.861 14.102 1.00 52.19 86 LYS A O 1
ATOM 645 N N . ILE A 1 87 ? 11.090 -8.816 13.283 1.00 50.59 87 ILE A N 1
ATOM 646 C CA . ILE A 1 87 ? 10.496 -10.146 13.133 1.00 50.59 87 ILE A CA 1
ATOM 647 C C . ILE A 1 87 ? 11.035 -10.992 14.283 1.00 50.59 87 ILE A C 1
ATOM 649 O O . ILE A 1 87 ? 12.238 -11.218 14.381 1.00 50.59 87 ILE A O 1
ATOM 653 N N . GLY A 1 88 ? 10.163 -11.398 15.210 1.00 55.47 88 GLY A N 1
ATOM 654 C CA . GLY A 1 88 ? 10.574 -12.199 16.371 1.00 55.47 88 GLY A CA 1
ATOM 655 C C . GLY A 1 88 ? 11.591 -11.513 17.298 1.00 55.47 88 GLY A C 1
ATOM 656 O O . GLY A 1 88 ? 12.337 -12.199 17.986 1.00 55.47 88 GLY A O 1
ATOM 657 N N . GLY A 1 89 ? 11.650 -10.175 17.308 1.00 47.16 89 GLY A N 1
ATOM 658 C CA . GLY A 1 89 ? 12.579 -9.408 18.149 1.00 47.16 89 GLY A CA 1
ATOM 659 C C . GLY A 1 89 ? 13.964 -9.137 17.546 1.00 47.16 89 GLY A C 1
ATOM 660 O O . GLY A 1 89 ? 14.796 -8.558 18.237 1.00 47.16 89 GLY A O 1
ATOM 661 N N . ILE A 1 90 ? 14.217 -9.502 16.285 1.00 50.19 90 ILE A N 1
ATOM 662 C CA . ILE A 1 90 ? 15.482 -9.213 15.589 1.00 50.19 90 ILE A CA 1
ATOM 663 C C . ILE A 1 90 ? 15.295 -7.992 14.687 1.00 50.19 90 ILE A C 1
ATOM 665 O O . ILE A 1 90 ? 14.400 -7.997 13.844 1.00 50.19 90 ILE A O 1
ATOM 669 N N . GLU A 1 91 ? 16.139 -6.970 14.851 1.00 52.00 91 GLU A N 1
ATOM 670 C CA . GLU A 1 91 ? 16.210 -5.845 13.914 1.00 52.00 91 GLU A CA 1
ATOM 671 C C . GLU A 1 91 ? 16.818 -6.308 12.586 1.00 52.00 91 GLU A C 1
ATOM 673 O O . GLU A 1 91 ? 17.949 -6.795 12.538 1.00 52.00 91 GLU A O 1
ATOM 678 N N . LEU A 1 92 ? 16.052 -6.166 11.504 1.00 48.47 92 LEU A N 1
ATOM 679 C CA . LEU A 1 92 ? 16.569 -6.308 10.146 1.00 48.47 92 LEU A CA 1
ATOM 680 C C . LEU A 1 92 ? 17.277 -4.997 9.773 1.00 48.47 92 LEU A C 1
ATOM 682 O O . LEU A 1 92 ? 16.618 -3.966 9.630 1.00 48.47 92 LEU A O 1
ATOM 686 N N . GLY A 1 93 ? 18.611 -5.049 9.721 1.00 46.72 93 GLY A N 1
ATOM 687 C CA . GLY A 1 93 ? 19.49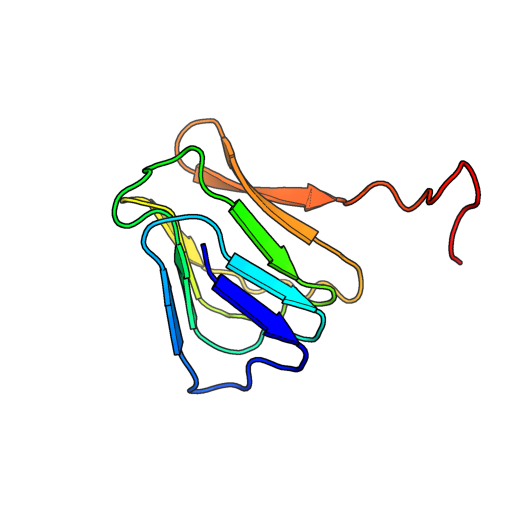3 -3.931 9.360 1.00 46.72 93 GLY A CA 1
ATOM 688 C C . GLY A 1 93 ? 19.509 -3.589 7.877 1.00 46.72 93 GLY A C 1
ATOM 689 O O . GLY A 1 93 ? 19.079 -4.433 7.058 1.00 46.72 93 GLY A O 1
#

Secondary structure (DSSP, 8-state):
-EEESS-B-TT-EEE-SS-EEEEEEE-SEEEE-TTTGGG--EEEEEE--SEEEETTEEEE----BSS-EEEEEETTEEEEEEPPSEETTEE--

Organism: Fervidobacterium pennivorans (NCBI:txid93466)

InterPro domains:
  IPR005526 Septum formation inhibitor MinC, C-terminal [PF03775] (1-66)
  IPR013033 Septum formation inhibitor MinC [PTHR34108] (1-83)
  IPR016098 Cyclase-associated protein CAP/septum formation inhibitor MinC, C-terminal [G3DSA:2.160.20.70] (1-86)
  IPR036145 Septum formation inhibitor MinC, C-terminal domain superfamily [SSF63848] (1-84)

Radius of gyration: 12.57 Å; chains: 1; bounding box: 36×25×33 Å